Protein AF-A0A2D6N1Z3-F1 (afdb_monomer)

Solvent-accessible surface area (backbone atoms only — not comparable to full-atom values): 8538 Å² total; per-residue (Å²): 137,88,79,82,78,79,78,86,83,55,66,76,60,53,52,51,51,51,52,50,51,51,52,46,49,57,49,46,71,59,45,51,60,36,54,52,51,26,54,53,30,47,55,53,46,54,51,51,56,52,51,28,67,79,39,59,75,47,54,75,34,69,84,39,45,54,60,49,54,50,31,52,47,48,31,39,53,27,26,47,50,51,48,66,57,66,83,71,55,87,88,52,80,67,75,61,58,34,47,54,47,28,54,54,42,54,49,45,55,56,32,48,54,45,29,68,72,71,34,70,71,28,47,58,50,38,53,54,49,50,52,52,52,49,52,52,51,49,52,52,51,56,52,47,53,53,48,57,57,48,63,77,72,109

Nearest PDB structures (foldseek):
  8tn6-assembly1_C  TM=4.910E-01  e=1.379E-01  synthetic construct
  6grj-assembly1_H  TM=3.051E-01  e=4.230E+00  Aeromonas hydrophila
  9brz-assembly1_h  TM=3.007E-01  e=9.321E+00  Mus musculus

Secondary structure (DSSP, 8-state):
---------SHHHHHHHHHHHHHHHHHHHHHHHHHHHHHHHHHHHHHHHHHHHH-GGGGGSHHHHHHHHHHHHHHHHHHHHHHHS-SPPTTSSPTHHHHHHHHHHHHHHHHHHHHHTT-HHHHHHHHHHHHHHHHHHHHHHHHHHHHHHHHTT-

Sequence (154 aa):
MVRHGRASPPVAVLERASVAAAAVKCYLDQAVPLVQAYARAMAWFAAQVRAAASEPAVCHTAAWKGPTSAALRQLRDAANQLHRLQPVPTILPEMGMWEDLAEETAALAGDVARWIDDDWTAYRTVLRRLNCLHELQRTATSAWARVLAAEQRA

Foldseek 3Di:
DDDDDDDDDDDVVVVVVVVLLVVQVVLCVQLVVLLVQLVVLLVVLVVLLVVCVVPVVVLLDPVSVVSNVVSLVSNLVSLVSNLVSDDDRPLAPDSVLSVVSNVLSVVLVVLSVVVSVVPVVSSVVNVVSSVVNVVSSVVRVVRVVVVVVVSVVD

Radius of gyration: 21.97 Å; Cα contacts (8 Å, |Δi|>4): 95; chains: 1; bounding box: 62×24×75 Å

Mean predicted aligned error: 8.26 Å

Structure (mmCIF, N/CA/C/O ba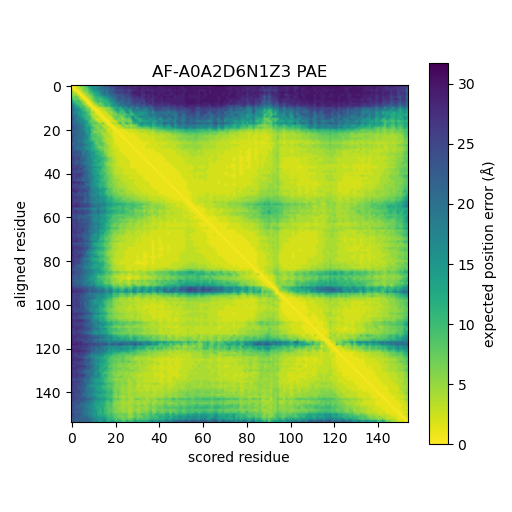ckbone):
data_AF-A0A2D6N1Z3-F1
#
_entry.id   AF-A0A2D6N1Z3-F1
#
loop_
_atom_site.group_PDB
_atom_site.id
_atom_site.type_symbol
_atom_site.label_atom_id
_atom_site.label_alt_id
_atom_site.label_comp_id
_atom_site.label_asym_id
_atom_site.label_entity_id
_atom_site.label_seq_id
_atom_site.pdbx_PDB_ins_code
_atom_site.Cartn_x
_atom_site.Cartn_y
_atom_site.Cartn_z
_atom_site.occupancy
_atom_site.B_iso_or_equiv
_atom_site.auth_seq_id
_atom_site.auth_comp_id
_atom_site.auth_asym_id
_atom_site.auth_atom_id
_atom_site.pdbx_PDB_model_num
ATOM 1 N N . MET A 1 1 ? -42.926 10.451 51.734 1.00 46.84 1 MET A N 1
ATOM 2 C CA . MET A 1 1 ? -41.610 9.996 52.233 1.00 46.84 1 MET A CA 1
ATOM 3 C C . MET A 1 1 ? -40.899 9.306 51.074 1.00 46.84 1 MET A C 1
ATOM 5 O O . MET A 1 1 ? -41.282 8.208 50.696 1.00 46.84 1 MET A O 1
ATOM 9 N N . VAL A 1 2 ? -39.988 10.015 50.407 1.00 43.81 2 VAL A N 1
ATOM 10 C CA . VAL A 1 2 ? -39.358 9.589 49.146 1.00 43.81 2 VAL A CA 1
ATOM 11 C C . VAL A 1 2 ? -38.115 8.764 49.476 1.00 43.81 2 VAL A C 1
ATOM 13 O O . VAL A 1 2 ? -37.187 9.280 50.091 1.00 43.81 2 VAL A O 1
ATOM 16 N N . ARG A 1 3 ? -38.083 7.483 49.093 1.00 50.09 3 ARG A N 1
ATOM 17 C CA . ARG A 1 3 ? -36.842 6.697 49.062 1.00 50.09 3 ARG A CA 1
ATOM 18 C C . ARG A 1 3 ? -36.322 6.697 47.630 1.00 50.09 3 ARG A C 1
ATOM 20 O O . ARG A 1 3 ? -36.810 5.952 46.788 1.00 50.09 3 ARG A O 1
ATOM 27 N N . HIS A 1 4 ? -35.344 7.557 47.364 1.00 47.34 4 HIS A N 1
ATOM 28 C CA . HIS A 1 4 ? -34.543 7.503 46.148 1.00 47.34 4 HIS A CA 1
ATOM 29 C C . HIS A 1 4 ? -33.727 6.205 46.153 1.00 47.34 4 HIS A C 1
ATOM 31 O O . HIS A 1 4 ? -32.803 6.047 46.951 1.00 47.34 4 HIS A O 1
ATOM 37 N N . GLY A 1 5 ? -34.076 5.266 45.272 1.00 45.69 5 GLY A N 1
ATOM 38 C CA . GLY A 1 5 ? -33.195 4.156 44.930 1.00 45.69 5 GLY A CA 1
ATOM 39 C C . GLY A 1 5 ? -31.948 4.717 44.254 1.00 45.69 5 GLY A C 1
ATOM 40 O O . GLY A 1 5 ? -32.031 5.257 43.153 1.00 45.69 5 GLY A O 1
ATOM 41 N N . ARG A 1 6 ? -30.795 4.632 44.924 1.00 50.50 6 ARG A N 1
ATOM 42 C CA . ARG A 1 6 ? -29.492 4.872 44.296 1.00 50.50 6 ARG A CA 1
ATOM 43 C C . ARG A 1 6 ? -29.309 3.813 43.214 1.00 50.50 6 ARG A C 1
ATOM 45 O O . ARG A 1 6 ? -29.066 2.651 43.522 1.00 50.50 6 ARG A O 1
ATOM 52 N N . ALA A 1 7 ? -29.437 4.215 41.956 1.00 53.25 7 ALA A N 1
ATOM 53 C CA . ALA A 1 7 ? -28.874 3.452 40.861 1.00 53.25 7 ALA A CA 1
ATOM 54 C C . ALA A 1 7 ? -27.360 3.365 41.102 1.00 53.25 7 ALA A C 1
ATOM 56 O O . ALA A 1 7 ? -26.695 4.394 41.211 1.00 53.25 7 ALA A O 1
ATOM 57 N N . SER A 1 8 ? -26.817 2.156 41.196 1.00 48.12 8 SER A N 1
ATOM 58 C CA . SER A 1 8 ? -25.394 1.929 40.966 1.00 48.12 8 SER A CA 1
ATOM 59 C C . SER A 1 8 ? -25.186 1.767 39.463 1.00 48.12 8 SER A C 1
ATOM 61 O O . SER A 1 8 ? -25.496 0.702 38.933 1.00 48.12 8 SER A O 1
ATOM 63 N N . PRO A 1 9 ? -24.644 2.773 38.763 1.00 58.06 9 PRO A N 1
ATOM 64 C CA . PRO A 1 9 ? -23.859 2.467 37.580 1.00 58.06 9 PRO A CA 1
ATOM 65 C C . PRO A 1 9 ? -22.485 3.118 37.718 1.00 58.06 9 PRO A C 1
ATOM 67 O O . PRO A 1 9 ? -22.360 4.336 37.616 1.00 58.06 9 PRO A O 1
ATOM 70 N N . PRO A 1 10 ? -21.444 2.334 38.040 1.00 52.28 10 PRO A N 1
ATOM 71 C CA . PRO A 1 10 ? -20.161 2.696 37.431 1.00 52.28 10 PRO A CA 1
ATOM 72 C C . PRO A 1 10 ? -19.259 1.526 37.021 1.00 52.28 10 PRO A C 1
ATOM 74 O O . PRO A 1 10 ? -18.598 1.626 35.997 1.00 52.28 10 PRO A O 1
ATOM 77 N N . VAL A 1 11 ? -19.216 0.411 37.757 1.00 54.97 11 VAL A N 1
ATOM 78 C CA . VAL A 1 11 ? -18.116 -0.565 37.607 1.00 54.97 1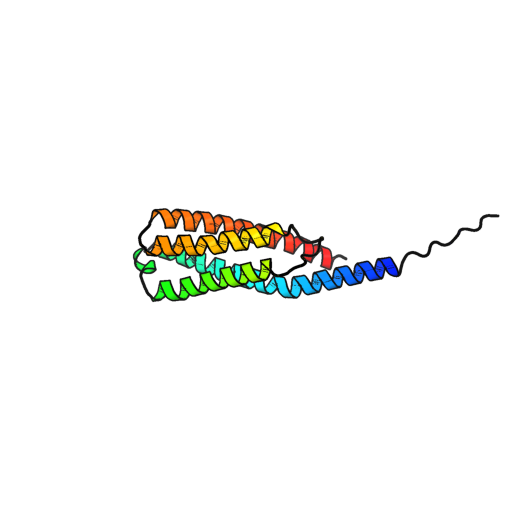1 VAL A CA 1
ATOM 79 C C . VAL A 1 11 ? -18.152 -1.275 36.252 1.00 54.97 11 VAL A C 1
ATOM 81 O O . VAL A 1 11 ? -17.194 -1.187 35.498 1.00 54.97 11 VAL A O 1
ATOM 84 N N . ALA A 1 12 ? -19.289 -1.859 35.868 1.00 56.97 12 ALA A N 1
ATOM 85 C CA . ALA A 1 12 ? -19.403 -2.576 34.594 1.00 56.97 12 ALA A CA 1
ATOM 86 C C . ALA A 1 12 ? -19.272 -1.666 33.354 1.00 56.97 12 ALA A C 1
ATOM 88 O O . ALA A 1 12 ? -18.931 -2.138 32.273 1.00 56.97 12 ALA A O 1
ATOM 89 N N . VAL A 1 13 ? -19.560 -0.366 33.482 1.00 60.38 13 VAL A N 1
ATOM 90 C CA . VAL A 1 13 ? -19.398 0.608 32.387 1.00 60.38 13 VAL A CA 1
ATOM 91 C C . VAL A 1 13 ? -17.930 1.016 32.259 1.00 60.38 13 VAL A C 1
ATOM 93 O O . VAL A 1 13 ? -17.405 1.051 31.149 1.00 60.38 13 VAL A O 1
ATOM 96 N N . LEU A 1 14 ? -17.256 1.251 33.386 1.00 58.09 14 LEU A N 1
ATOM 97 C CA . LEU A 1 14 ? -15.831 1.577 33.431 1.00 58.09 14 LEU A CA 1
ATOM 98 C C . LEU A 1 14 ? -14.954 0.389 33.008 1.00 58.09 14 LEU A C 1
ATOM 100 O O . LEU A 1 14 ? -13.996 0.580 32.269 1.00 58.09 14 LEU A O 1
ATOM 104 N N . GLU A 1 15 ? -15.308 -0.838 33.398 1.00 57.19 15 GLU A N 1
ATOM 105 C CA . GLU A 1 15 ? -14.622 -2.063 32.963 1.00 57.19 15 GLU A CA 1
ATOM 106 C C . GLU A 1 15 ? -14.770 -2.307 31.456 1.00 57.19 15 GLU A C 1
ATOM 108 O O . GLU A 1 15 ? -13.818 -2.695 30.788 1.00 57.19 15 GLU A O 1
ATOM 113 N N . ARG A 1 16 ? -15.944 -2.035 30.872 1.00 59.25 16 ARG A N 1
ATOM 114 C CA . ARG A 1 16 ? -16.126 -2.130 29.412 1.00 59.25 16 ARG A CA 1
ATOM 115 C C . ARG A 1 16 ? -15.326 -1.064 28.669 1.00 59.25 16 ARG A C 1
ATOM 117 O O . ARG A 1 16 ? -14.749 -1.367 27.628 1.00 59.25 16 ARG A O 1
ATOM 124 N N . ALA A 1 17 ? -15.272 0.155 29.204 1.00 59.78 17 ALA A N 1
ATOM 125 C CA . ALA A 1 17 ? -14.468 1.233 28.637 1.00 59.78 17 ALA A CA 1
ATOM 126 C C . ALA A 1 17 ? -12.962 0.919 28.703 1.00 59.78 17 ALA A C 1
ATOM 128 O O . ALA A 1 17 ? -12.255 1.129 27.721 1.00 59.78 17 ALA A O 1
ATOM 129 N N . SER A 1 18 ? -12.476 0.347 29.810 1.00 62.75 18 SER A N 1
ATOM 130 C CA . SER A 1 18 ? -11.063 -0.022 29.955 1.00 62.75 18 SER A CA 1
ATOM 131 C C . SER A 1 18 ? -10.661 -1.197 29.058 1.00 62.75 18 SER A C 1
ATOM 133 O O . SER A 1 18 ? -9.593 -1.162 28.449 1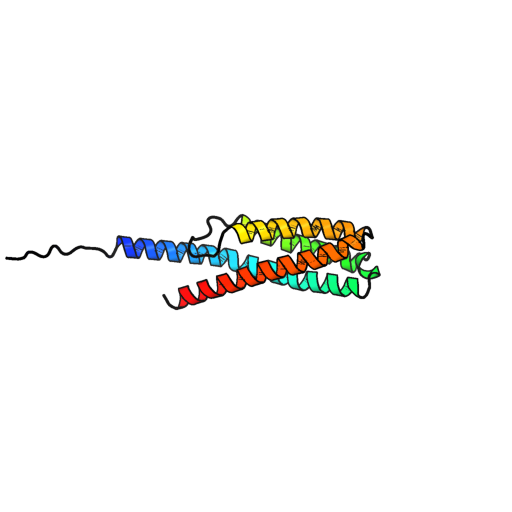.00 62.75 18 SER A O 1
ATOM 135 N N . VAL A 1 19 ? -11.529 -2.203 28.901 1.00 65.88 19 VAL A N 1
ATOM 136 C CA . VAL A 1 19 ? -11.314 -3.321 27.966 1.00 65.88 19 VAL A CA 1
ATOM 137 C C . VAL A 1 19 ? -11.307 -2.831 26.515 1.00 65.88 19 VAL A C 1
ATOM 139 O O . VAL A 1 19 ? -10.458 -3.259 25.732 1.00 65.88 19 VAL A O 1
ATOM 142 N N . ALA A 1 20 ? -12.194 -1.897 26.157 1.00 73.69 20 ALA A N 1
ATOM 143 C CA . ALA A 1 20 ? -12.205 -1.286 24.831 1.00 73.69 20 ALA A CA 1
ATOM 144 C C . ALA A 1 20 ? -10.916 -0.491 24.555 1.00 73.69 20 ALA A C 1
ATOM 146 O O . ALA A 1 20 ? -10.301 -0.686 23.508 1.00 73.69 20 ALA A O 1
ATOM 147 N N . ALA A 1 21 ? -10.452 0.324 25.508 1.00 76.06 21 ALA A N 1
ATOM 148 C CA . ALA A 1 21 ? -9.200 1.074 25.384 1.00 76.06 21 ALA A CA 1
ATOM 149 C C . ALA A 1 21 ? -7.974 0.148 25.255 1.00 76.06 21 ALA A C 1
ATOM 151 O O . ALA A 1 21 ? -7.098 0.367 24.417 1.00 76.06 21 ALA A O 1
ATOM 152 N N . ALA A 1 22 ? -7.927 -0.944 26.027 1.00 81.75 22 ALA A N 1
ATOM 153 C CA . ALA A 1 22 ? -6.856 -1.935 25.933 1.00 81.75 22 ALA A CA 1
ATOM 154 C C . ALA A 1 22 ? -6.836 -2.650 24.568 1.00 81.75 22 ALA A C 1
ATOM 156 O O . ALA A 1 22 ? -5.762 -2.851 23.995 1.00 81.75 22 ALA A O 1
ATOM 157 N N . ALA A 1 23 ? -8.008 -2.992 24.021 1.00 83.75 23 ALA A N 1
ATOM 158 C CA . ALA A 1 23 ? -8.129 -3.589 22.692 1.00 83.75 23 ALA A CA 1
ATOM 159 C C . ALA A 1 23 ? -7.686 -2.618 21.583 1.00 83.75 23 ALA A C 1
ATOM 161 O O . ALA A 1 23 ? -6.940 -3.014 20.687 1.00 83.75 23 ALA A O 1
ATOM 162 N N . VAL A 1 24 ? -8.077 -1.341 21.676 1.00 82.88 24 VAL A N 1
ATOM 163 C CA . VAL A 1 24 ? -7.641 -0.281 20.751 1.00 82.88 24 VAL A CA 1
ATOM 164 C C . VAL A 1 24 ? -6.126 -0.116 20.793 1.00 82.88 24 VAL A C 1
ATOM 166 O O . VAL A 1 24 ? -5.479 -0.145 19.747 1.00 82.88 24 VAL A O 1
ATOM 169 N N . 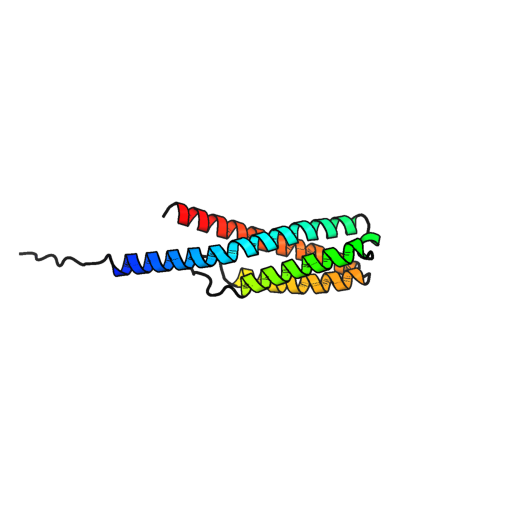LYS A 1 25 ? -5.535 -0.023 21.988 1.00 84.38 25 LYS A N 1
ATOM 170 C CA . LYS A 1 25 ? -4.082 0.085 22.139 1.00 84.38 25 LYS A CA 1
ATOM 171 C C . LYS A 1 25 ? -3.353 -1.124 21.545 1.00 84.38 25 LYS A C 1
ATOM 173 O O . LYS A 1 25 ? -2.418 -0.945 20.774 1.00 84.38 25 LYS A O 1
ATOM 178 N N . CYS A 1 26 ? -3.785 -2.343 21.872 1.00 88.19 26 CYS A N 1
ATOM 179 C CA . CYS A 1 26 ? -3.168 -3.574 21.368 1.00 88.19 26 CYS A CA 1
ATOM 180 C C . CYS A 1 26 ? -3.247 -3.680 19.838 1.00 88.19 26 CYS A C 1
ATOM 182 O O . CYS A 1 26 ? -2.288 -4.111 19.193 1.00 88.19 26 CYS A O 1
ATOM 184 N N . TYR A 1 27 ? -4.371 -3.260 19.254 1.00 88.25 27 TYR A N 1
ATOM 185 C CA . TYR A 1 27 ? -4.513 -3.161 17.808 1.00 88.25 27 TYR A CA 1
ATOM 186 C C . TYR A 1 27 ? -3.510 -2.155 17.233 1.00 88.25 27 TYR A C 1
ATOM 188 O O . TYR A 1 27 ? -2.752 -2.489 16.325 1.00 88.25 27 TYR A O 1
ATOM 196 N N . LEU A 1 28 ? -3.455 -0.936 17.778 1.00 85.50 28 LEU A N 1
ATOM 197 C CA . LEU A 1 28 ? -2.573 0.124 17.284 1.00 85.50 28 LEU A CA 1
ATOM 198 C C . LEU A 1 28 ? -1.089 -0.241 17.406 1.00 85.50 28 LEU A C 1
ATOM 200 O O . LEU A 1 28 ? -0.336 0.010 16.467 1.00 85.50 28 LEU A O 1
ATOM 204 N N . ASP A 1 29 ? -0.676 -0.889 18.497 1.00 89.50 29 ASP A N 1
ATOM 205 C CA . ASP A 1 29 ? 0.703 -1.357 18.695 1.00 89.50 29 ASP A CA 1
ATOM 206 C C . ASP A 1 29 ? 1.156 -2.312 17.570 1.00 89.50 29 ASP A C 1
ATOM 208 O O . ASP A 1 29 ? 2.328 -2.320 17.193 1.00 89.50 29 ASP A O 1
ATOM 212 N N . GLN A 1 30 ? 0.230 -3.086 16.994 1.00 91.69 30 GLN A N 1
ATOM 213 C CA . GLN A 1 30 ? 0.494 -3.975 15.857 1.00 91.69 30 GLN A CA 1
ATOM 214 C C . GLN A 1 30 ? 0.347 -3.264 14.508 1.00 91.69 30 GLN A C 1
ATOM 216 O O . GLN A 1 30 ? 1.126 -3.493 13.586 1.00 91.69 30 GLN A O 1
ATOM 221 N N . ALA A 1 31 ? -0.645 -2.387 14.380 1.00 88.44 31 ALA A N 1
ATOM 222 C CA . ALA A 1 31 ? -1.020 -1.780 13.112 1.00 88.44 31 ALA A CA 1
ATOM 223 C C . ALA A 1 31 ? -0.071 -0.629 12.704 1.00 88.44 31 ALA A C 1
ATOM 225 O O . ALA A 1 31 ? 0.292 -0.500 11.533 1.00 88.44 31 ALA A O 1
ATOM 226 N N . VAL A 1 32 ? 0.384 0.189 13.664 1.00 86.75 32 VAL A N 1
ATOM 227 C CA . VAL A 1 32 ? 1.310 1.320 13.448 1.00 86.75 32 VAL A CA 1
ATOM 228 C C . VAL A 1 32 ? 2.606 0.925 12.734 1.00 86.75 32 VAL A C 1
ATOM 230 O O . VAL A 1 32 ? 2.908 1.548 11.709 1.00 86.75 32 VAL A O 1
ATOM 233 N N . PRO A 1 33 ? 3.377 -0.081 13.189 1.00 90.31 33 PRO A N 1
ATOM 234 C CA . PRO A 1 33 ? 4.610 -0.456 12.501 1.00 90.31 33 PRO A CA 1
ATOM 235 C C . PRO A 1 33 ? 4.356 -0.954 11.071 1.00 90.31 33 PRO A C 1
ATOM 237 O O . PRO A 1 33 ? 5.158 -0.671 10.181 1.00 90.31 33 PRO A O 1
ATOM 240 N N . LEU A 1 34 ? 3.228 -1.627 10.816 1.00 91.69 34 LEU A N 1
ATOM 241 C CA . LEU A 1 34 ? 2.863 -2.099 9.478 1.00 91.69 34 LEU A CA 1
ATOM 242 C C . LEU A 1 34 ? 2.538 -0.939 8.531 1.00 91.69 34 LEU A C 1
ATOM 244 O O . LEU A 1 34 ? 3.043 -0.907 7.410 1.00 91.69 34 LEU A O 1
ATOM 248 N N . VAL A 1 35 ? 1.769 0.055 8.990 1.00 87.69 35 VAL A N 1
ATOM 249 C CA . VAL A 1 35 ? 1.487 1.270 8.205 1.00 87.69 35 VAL A CA 1
ATOM 250 C C . VAL A 1 35 ? 2.769 2.051 7.917 1.00 87.69 35 VAL A C 1
ATOM 252 O O . VAL A 1 35 ? 2.968 2.518 6.796 1.00 87.69 35 VAL A O 1
ATOM 255 N N . GLN A 1 36 ? 3.676 2.165 8.890 1.00 88.38 36 GLN A N 1
ATOM 256 C CA . GLN A 1 36 ? 4.969 2.826 8.691 1.00 88.38 36 GLN A CA 1
ATOM 257 C C . GLN A 1 36 ? 5.856 2.079 7.685 1.00 88.38 36 GLN A C 1
ATOM 259 O O . GLN A 1 36 ? 6.483 2.709 6.828 1.00 88.38 36 GLN A O 1
ATOM 264 N N . ALA A 1 37 ? 5.900 0.746 7.764 1.00 90.62 37 ALA A N 1
ATOM 265 C CA . ALA A 1 37 ? 6.633 -0.089 6.817 1.00 90.62 37 ALA A CA 1
ATOM 266 C C . ALA A 1 37 ? 6.069 0.056 5.397 1.00 90.62 37 ALA A C 1
ATOM 268 O O . ALA A 1 37 ? 6.830 0.293 4.455 1.00 90.62 37 ALA A O 1
ATOM 269 N N . TYR A 1 38 ? 4.741 0.008 5.262 1.00 90.44 38 TYR A N 1
ATOM 270 C CA . TYR A 1 38 ? 4.042 0.230 4.002 1.00 90.44 38 TYR A CA 1
ATOM 271 C C . TYR A 1 38 ? 4.371 1.610 3.413 1.00 90.44 38 TYR A C 1
ATOM 273 O O . TYR A 1 38 ? 4.817 1.712 2.273 1.00 90.44 38 TYR A O 1
ATOM 281 N N . ALA A 1 39 ? 4.254 2.674 4.215 1.00 88.69 39 ALA A N 1
ATOM 282 C CA . ALA A 1 39 ? 4.552 4.045 3.803 1.00 88.69 39 ALA A CA 1
ATOM 283 C C . ALA A 1 39 ? 5.993 4.216 3.296 1.00 88.69 39 ALA A C 1
ATOM 285 O O . ALA A 1 39 ? 6.231 4.875 2.281 1.00 88.69 39 ALA A O 1
ATOM 286 N N . ARG A 1 40 ? 6.965 3.610 3.989 1.00 91.31 40 ARG A N 1
ATOM 287 C CA . ARG A 1 40 ? 8.380 3.659 3.600 1.00 91.31 40 ARG A CA 1
ATOM 288 C C . ARG A 1 40 ? 8.622 2.937 2.277 1.00 91.31 40 ARG A C 1
ATOM 290 O O . ARG A 1 40 ? 9.281 3.497 1.400 1.00 91.31 40 ARG A O 1
ATOM 297 N N . ALA A 1 41 ? 8.091 1.724 2.130 1.00 92.50 41 ALA A N 1
ATOM 298 C CA . ALA A 1 41 ? 8.220 0.955 0.896 1.00 92.50 41 ALA A CA 1
ATOM 299 C C . ALA A 1 41 ? 7.538 1.674 -0.282 1.00 92.50 41 ALA A C 1
ATOM 301 O O . ALA A 1 41 ? 8.107 1.734 -1.371 1.00 92.50 41 ALA A O 1
ATOM 302 N N . MET A 1 42 ? 6.389 2.315 -0.041 1.00 92.44 42 MET A N 1
ATOM 303 C CA . MET A 1 42 ? 5.654 3.097 -1.040 1.00 92.44 42 MET A CA 1
ATOM 304 C C . MET A 1 42 ? 6.462 4.303 -1.518 1.00 92.44 42 MET A C 1
ATOM 306 O O . MET A 1 42 ? 6.622 4.510 -2.720 1.00 92.44 42 MET A O 1
ATOM 310 N N . ALA A 1 43 ? 7.010 5.089 -0.587 1.00 90.62 43 ALA A N 1
ATOM 311 C CA . ALA A 1 43 ? 7.807 6.268 -0.913 1.00 90.62 43 ALA A CA 1
ATOM 312 C C . ALA A 1 43 ? 9.053 5.907 -1.734 1.00 90.62 43 ALA A C 1
ATOM 314 O O . ALA A 1 43 ? 9.359 6.571 -2.729 1.00 90.62 43 ALA A O 1
ATOM 315 N N . TRP A 1 44 ? 9.744 4.834 -1.341 1.00 93.25 44 TRP A N 1
ATOM 316 C CA . TRP A 1 44 ? 10.908 4.336 -2.065 1.00 93.25 44 TRP A CA 1
ATOM 317 C C . TRP A 1 44 ? 10.526 3.828 -3.463 1.00 93.25 44 TRP A C 1
ATOM 319 O O . TRP A 1 44 ? 11.142 4.228 -4.450 1.00 93.25 44 TRP A O 1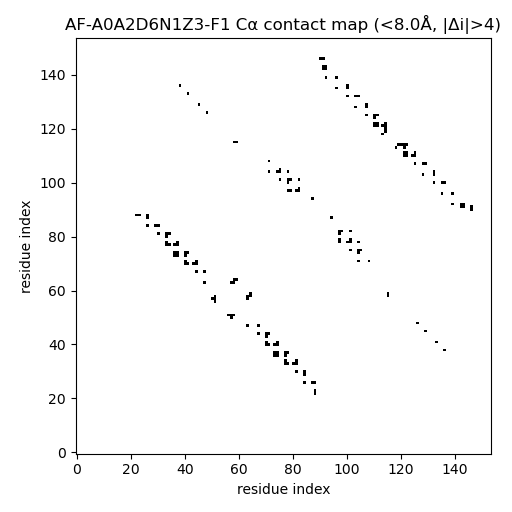
ATOM 329 N N . PHE A 1 45 ? 9.471 3.017 -3.577 1.00 92.88 45 PHE A N 1
ATOM 330 C CA . PHE A 1 45 ? 9.028 2.467 -4.859 1.00 92.88 45 PHE A CA 1
ATOM 331 C C . PHE A 1 45 ? 8.577 3.573 -5.823 1.00 92.88 45 PHE A C 1
ATOM 333 O O . PHE A 1 45 ? 8.989 3.597 -6.981 1.00 92.88 45 PHE A O 1
ATOM 340 N N . ALA A 1 46 ? 7.821 4.562 -5.339 1.00 91.31 46 ALA A N 1
ATOM 341 C CA . ALA A 1 46 ? 7.419 5.719 -6.135 1.00 91.31 46 ALA A CA 1
ATOM 342 C C . ALA A 1 46 ? 8.623 6.537 -6.639 1.00 91.31 46 ALA A C 1
ATOM 344 O O . ALA A 1 46 ? 8.592 7.066 -7.752 1.00 91.31 46 ALA A O 1
ATOM 345 N N . ALA A 1 47 ? 9.701 6.6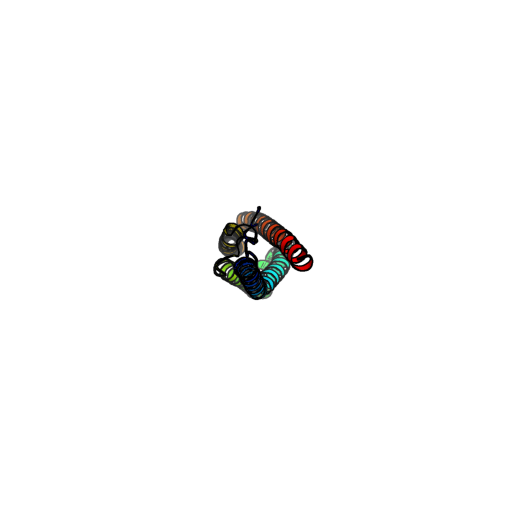45 -5.853 1.00 91.44 47 ALA A N 1
ATOM 346 C CA . ALA A 1 47 ? 10.941 7.265 -6.316 1.00 91.44 47 ALA A CA 1
ATOM 347 C C . ALA A 1 47 ? 11.579 6.470 -7.468 1.00 91.44 47 ALA A C 1
ATOM 349 O O . ALA A 1 47 ? 11.975 7.072 -8.464 1.00 91.44 47 ALA A O 1
ATOM 350 N N . GLN A 1 48 ? 11.593 5.136 -7.384 1.00 91.50 48 GLN A N 1
ATOM 351 C CA . GLN A 1 48 ? 12.132 4.284 -8.448 1.00 91.50 48 GLN A CA 1
ATOM 352 C C . GLN A 1 48 ? 11.312 4.315 -9.735 1.00 91.50 48 GLN A C 1
ATOM 354 O O . GLN A 1 48 ? 11.887 4.327 -10.821 1.00 91.50 48 GLN A O 1
ATOM 359 N N . VAL A 1 49 ? 9.980 4.362 -9.635 1.00 90.56 49 VAL A N 1
ATOM 360 C CA . VAL A 1 49 ? 9.107 4.506 -10.810 1.00 90.56 49 VAL A CA 1
ATOM 361 C C . VAL A 1 49 ? 9.338 5.851 -11.498 1.00 90.56 49 VAL A C 1
ATOM 363 O O . VAL A 1 49 ? 9.375 5.910 -12.724 1.00 90.56 49 VAL A O 1
ATOM 366 N N . ARG A 1 50 ? 9.551 6.932 -10.735 1.00 88.94 50 ARG A N 1
ATOM 367 C CA . ARG A 1 50 ? 9.912 8.243 -11.300 1.00 88.94 50 ARG A CA 1
ATOM 368 C C . ARG A 1 50 ? 11.286 8.232 -11.969 1.00 88.94 50 ARG A C 1
ATOM 370 O O . ARG A 1 50 ? 11.408 8.764 -13.066 1.00 88.94 50 ARG A O 1
ATOM 377 N N . ALA A 1 51 ? 12.286 7.601 -11.355 1.00 87.50 51 ALA A N 1
ATOM 378 C CA . ALA A 1 51 ? 13.621 7.477 -11.943 1.00 87.50 51 ALA A CA 1
ATOM 379 C C . ALA A 1 51 ? 13.597 6.690 -13.266 1.00 87.50 51 ALA A C 1
ATOM 381 O O . ALA A 1 51 ? 14.166 7.125 -14.265 1.00 87.50 51 ALA A O 1
ATOM 382 N N . ALA A 1 52 ? 12.859 5.580 -13.309 1.00 87.75 52 ALA A N 1
ATOM 383 C CA . ALA A 1 52 ? 12.672 4.799 -14.530 1.00 87.75 52 ALA A CA 1
ATOM 384 C C . ALA A 1 52 ? 11.827 5.530 -15.593 1.00 87.75 52 ALA A C 1
ATOM 386 O O . ALA A 1 52 ? 11.944 5.238 -16.775 1.00 87.75 52 ALA A O 1
ATOM 387 N N . ALA A 1 53 ? 11.008 6.512 -15.216 1.00 83.62 53 ALA A N 1
ATOM 388 C CA . ALA A 1 53 ? 10.323 7.366 -16.185 1.00 83.62 53 ALA A CA 1
ATOM 389 C C . ALA A 1 53 ? 11.282 8.326 -16.901 1.00 83.62 53 ALA A C 1
ATOM 391 O O . ALA A 1 53 ? 11.129 8.570 -18.096 1.00 83.62 53 ALA A O 1
ATOM 392 N N . SER A 1 54 ? 12.254 8.878 -16.166 1.00 87.19 54 SER A N 1
ATOM 393 C CA . SER A 1 54 ? 13.296 9.738 -16.738 1.00 87.19 54 SER A CA 1
ATOM 394 C C . SER A 1 54 ? 14.333 8.955 -17.539 1.00 87.19 54 SER A C 1
ATOM 396 O O . SER A 1 54 ? 14.856 9.476 -18.518 1.00 87.19 54 SER A O 1
ATOM 398 N N . GLU A 1 55 ? 14.610 7.709 -17.149 1.00 89.12 55 GLU A N 1
ATOM 399 C CA . GLU A 1 55 ? 15.560 6.831 -17.830 1.00 89.12 55 GLU A CA 1
ATOM 400 C C . GLU A 1 55 ? 14.972 5.412 -17.969 1.00 89.12 55 GLU A C 1
ATOM 402 O O . GLU A 1 55 ? 15.234 4.542 -17.133 1.00 89.12 55 GLU A O 1
ATOM 407 N N . PRO A 1 56 ? 14.169 5.155 -19.023 1.00 83.56 56 PRO A N 1
ATOM 408 C CA . PRO A 1 56 ? 13.455 3.887 -19.209 1.00 83.56 56 PRO A CA 1
ATOM 409 C C . PRO A 1 56 ? 14.349 2.650 -19.159 1.00 83.56 56 PRO A C 1
ATOM 411 O O . PRO A 1 56 ? 13.980 1.645 -18.563 1.00 83.56 56 PRO A O 1
ATOM 414 N N . ALA A 1 57 ? 15.570 2.744 -19.692 1.00 85.31 57 ALA A N 1
ATOM 415 C CA . ALA A 1 57 ? 16.518 1.633 -19.718 1.00 85.31 57 ALA A CA 1
ATOM 416 C C . ALA A 1 57 ? 16.843 1.069 -18.317 1.00 85.31 57 ALA A C 1
ATOM 418 O O . ALA A 1 57 ? 17.166 -0.115 -18.184 1.00 85.31 57 ALA A O 1
ATOM 419 N N . VAL A 1 58 ? 16.722 1.886 -17.261 1.00 87.00 58 VAL A N 1
ATOM 420 C CA . VAL A 1 58 ? 17.031 1.487 -15.882 1.00 87.00 58 VAL A CA 1
ATOM 421 C C . VAL A 1 58 ? 16.126 0.353 -15.403 1.00 87.00 58 VAL A C 1
ATOM 423 O O . VAL A 1 58 ? 16.613 -0.523 -14.682 1.00 87.00 58 VAL A O 1
ATOM 426 N N . CYS A 1 59 ? 14.855 0.291 -15.827 1.00 84.56 59 CYS A N 1
ATOM 427 C CA . CYS A 1 59 ? 13.928 -0.743 -15.351 1.00 84.56 59 CYS A CA 1
ATOM 428 C C . CYS A 1 59 ? 14.295 -2.162 -15.828 1.00 84.56 59 CYS A C 1
ATOM 430 O O . CYS A 1 59 ? 13.903 -3.153 -15.204 1.00 84.56 59 CYS A O 1
ATOM 432 N N . HIS A 1 60 ? 15.132 -2.285 -16.864 1.00 84.69 60 HIS A N 1
ATOM 433 C CA . HIS A 1 60 ? 15.628 -3.576 -17.344 1.00 84.69 60 HIS A CA 1
ATOM 434 C C . HIS A 1 60 ? 16.849 -4.086 -16.567 1.00 84.69 60 HIS A C 1
ATOM 436 O O . HIS A 1 60 ? 17.178 -5.273 -16.658 1.00 84.69 60 HIS A O 1
ATOM 442 N N . THR A 1 61 ? 17.496 -3.231 -15.771 1.00 89.38 61 THR A N 1
ATOM 443 C CA . THR A 1 61 ? 18.722 -3.570 -15.038 1.00 89.38 61 THR A CA 1
ATOM 444 C C . THR A 1 61 ? 18.440 -4.406 -13.788 1.00 89.38 61 THR A C 1
ATOM 446 O O . THR A 1 61 ? 17.434 -4.227 -13.100 1.00 89.38 61 THR A O 1
ATOM 449 N N . ALA A 1 62 ? 19.369 -5.297 -13.427 1.00 88.75 62 ALA A N 1
ATOM 450 C CA . ALA A 1 62 ? 19.283 -6.058 -12.175 1.00 88.75 62 ALA A CA 1
ATOM 451 C C . ALA A 1 62 ? 19.307 -5.146 -10.931 1.00 88.75 62 ALA A C 1
ATOM 453 O O . ALA A 1 62 ? 18.633 -5.435 -9.940 1.00 88.75 62 ALA A O 1
ATOM 454 N N . ALA A 1 63 ? 20.037 -4.027 -11.019 1.00 89.31 63 ALA A N 1
ATOM 455 C CA . ALA A 1 63 ? 20.131 -3.009 -9.975 1.00 89.31 63 ALA A CA 1
ATOM 456 C C . ALA A 1 63 ? 18.778 -2.355 -9.661 1.00 89.31 63 ALA A C 1
ATOM 458 O O . ALA A 1 63 ? 18.545 -1.961 -8.522 1.00 89.31 63 ALA A O 1
ATOM 459 N N . TRP A 1 64 ? 17.872 -2.289 -10.640 1.00 90.56 64 TRP A N 1
ATOM 460 C CA . TRP A 1 64 ? 16.502 -1.838 -10.428 1.00 90.56 64 TRP A CA 1
ATOM 461 C C . TRP A 1 64 ? 15.570 -3.004 -10.076 1.00 90.56 64 TRP A C 1
ATOM 463 O O . TRP A 1 64 ? 14.894 -2.963 -9.051 1.00 90.56 64 TRP A O 1
ATOM 473 N N . LYS A 1 65 ? 15.571 -4.091 -10.864 1.00 88.69 65 LYS A N 1
ATOM 474 C CA . LYS A 1 65 ? 14.623 -5.215 -10.715 1.00 88.69 65 LYS A CA 1
ATOM 475 C C . LYS A 1 65 ? 14.637 -5.848 -9.324 1.00 88.69 65 LYS A C 1
ATOM 477 O O . LYS A 1 65 ? 13.568 -6.109 -8.771 1.00 88.69 65 LYS A O 1
ATOM 482 N N . GLY A 1 66 ? 15.818 -6.097 -8.754 1.00 89.50 66 GLY A N 1
ATOM 483 C CA . GLY A 1 66 ? 15.954 -6.751 -7.448 1.00 89.50 66 GLY A CA 1
ATOM 484 C C . GLY A 1 66 ? 15.350 -5.917 -6.311 1.00 89.50 66 GLY A C 1
ATOM 485 O O . GLY A 1 66 ? 14.378 -6.356 -5.688 1.00 89.50 66 GLY A O 1
ATOM 486 N N . PRO A 1 67 ? 15.868 -4.701 -6.063 1.00 91.25 67 PRO A N 1
ATOM 487 C CA . PRO A 1 67 ? 15.330 -3.795 -5.052 1.00 91.25 67 PRO A CA 1
ATOM 488 C C . PRO A 1 67 ? 13.849 -3.452 -5.266 1.00 91.25 67 PRO A C 1
ATOM 490 O O . PRO A 1 67 ? 13.076 -3.459 -4.309 1.00 91.25 67 PRO A O 1
ATOM 493 N N . THR A 1 68 ? 13.417 -3.235 -6.512 1.00 90.44 68 THR A N 1
ATOM 494 C CA . THR A 1 68 ? 12.012 -2.949 -6.839 1.00 90.44 68 THR A CA 1
ATOM 495 C C . THR A 1 68 ? 11.088 -4.115 -6.499 1.00 90.44 68 THR A C 1
ATOM 497 O O . THR A 1 68 ? 10.048 -3.918 -5.868 1.00 90.44 68 THR A O 1
ATOM 500 N N . SER A 1 69 ? 11.492 -5.345 -6.822 1.00 90.62 69 SER A N 1
ATOM 501 C CA . SER A 1 69 ? 10.743 -6.548 -6.440 1.00 90.62 69 SER A CA 1
ATOM 502 C C . SER A 1 69 ? 10.686 -6.733 -4.921 1.00 90.62 69 SER A C 1
ATOM 504 O O . SER A 1 69 ? 9.667 -7.174 -4.387 1.00 90.62 69 SER A O 1
ATOM 506 N N . ALA A 1 70 ? 11.763 -6.387 -4.207 1.00 91.00 70 ALA A N 1
ATOM 507 C CA . ALA A 1 70 ? 11.793 -6.428 -2.748 1.00 91.00 70 ALA A CA 1
ATOM 508 C C . ALA A 1 70 ? 10.834 -5.398 -2.128 1.00 91.00 70 ALA A C 1
ATOM 510 O O . ALA A 1 70 ? 10.085 -5.746 -1.216 1.00 91.00 70 ALA A O 1
ATOM 511 N N . ALA A 1 71 ? 10.792 -4.170 -2.651 1.00 92.12 71 ALA A N 1
ATOM 512 C CA . ALA A 1 71 ? 9.865 -3.138 -2.191 1.00 92.12 71 ALA A CA 1
ATOM 513 C C . ALA A 1 71 ? 8.397 -3.506 -2.459 1.00 92.12 71 ALA A C 1
ATOM 515 O O . ALA A 1 71 ? 7.566 -3.378 -1.563 1.00 92.12 71 ALA A O 1
ATOM 516 N N . LEU A 1 72 ? 8.077 -4.041 -3.644 1.00 91.94 72 LEU A N 1
ATOM 517 C CA . LEU A 1 72 ? 6.731 -4.548 -3.949 1.00 91.94 72 LEU A CA 1
ATOM 518 C C . LEU A 1 72 ? 6.314 -5.681 -3.007 1.00 91.94 72 LEU A C 1
ATOM 520 O O . LEU A 1 72 ? 5.172 -5.728 -2.552 1.00 91.94 72 LEU A O 1
ATOM 524 N N . ARG A 1 73 ? 7.246 -6.579 -2.671 1.00 92.56 73 ARG A N 1
ATOM 525 C CA . ARG A 1 73 ? 6.999 -7.637 -1.688 1.00 92.56 73 ARG A CA 1
ATOM 526 C C . ARG A 1 73 ? 6.708 -7.057 -0.307 1.00 92.56 73 ARG A C 1
ATOM 528 O O . ARG A 1 73 ? 5.729 -7.460 0.304 1.00 92.56 73 ARG A O 1
ATOM 535 N N . GLN A 1 74 ? 7.499 -6.086 0.150 1.00 93.69 74 GLN A N 1
ATOM 536 C CA . GLN A 1 74 ? 7.274 -5.411 1.433 1.00 93.69 74 GLN A CA 1
ATOM 537 C C . GLN A 1 74 ? 5.916 -4.703 1.489 1.00 93.69 74 GLN A C 1
ATOM 539 O O . GLN A 1 74 ? 5.219 -4.824 2.492 1.00 93.69 74 GLN A O 1
ATOM 544 N N . LEU A 1 75 ? 5.519 -4.017 0.411 1.00 93.06 75 LEU A N 1
ATOM 545 C CA . LEU A 1 75 ? 4.195 -3.400 0.295 1.00 93.06 75 LEU A CA 1
ATOM 546 C C . LEU A 1 75 ? 3.086 -4.436 0.462 1.00 93.06 75 LEU A C 1
ATOM 548 O O . LEU A 1 75 ? 2.215 -4.286 1.317 1.00 93.06 75 LEU A O 1
ATOM 552 N N . ARG A 1 76 ? 3.149 -5.514 -0.325 1.00 93.44 76 ARG A N 1
ATOM 553 C CA . ARG A 1 76 ? 2.151 -6.584 -0.300 1.00 93.44 76 ARG A CA 1
ATOM 554 C C . ARG A 1 76 ? 2.082 -7.260 1.065 1.00 93.44 76 ARG A C 1
ATOM 556 O O . ARG A 1 76 ? 0.995 -7.509 1.575 1.00 93.44 76 ARG A O 1
ATOM 563 N N . ASP A 1 77 ? 3.230 -7.561 1.659 1.00 94.00 77 ASP A N 1
ATOM 564 C CA . ASP A 1 77 ? 3.294 -8.254 2.940 1.00 94.00 77 ASP A CA 1
ATOM 565 C C . ASP A 1 77 ? 2.750 -7.368 4.072 1.00 94.00 77 ASP A C 1
ATOM 567 O O . ASP A 1 77 ? 2.028 -7.873 4.930 1.00 94.00 77 ASP A O 1
ATOM 571 N N . ALA A 1 78 ? 3.025 -6.059 4.054 1.00 92.88 78 ALA A N 1
ATOM 572 C CA . ALA A 1 78 ? 2.465 -5.114 5.020 1.00 92.88 78 ALA A CA 1
ATOM 573 C C . ALA A 1 78 ? 0.947 -4.926 4.839 1.00 92.88 78 ALA A C 1
ATOM 575 O O . ALA A 1 78 ? 0.214 -4.978 5.825 1.00 92.88 78 ALA A O 1
ATOM 576 N N . ALA A 1 79 ? 0.460 -4.781 3.601 1.00 91.06 79 ALA A N 1
ATOM 577 C CA . ALA A 1 79 ? -0.973 -4.651 3.321 1.00 91.06 79 ALA A CA 1
ATOM 578 C C . ALA A 1 79 ? -1.753 -5.914 3.724 1.00 91.06 79 ALA A C 1
ATOM 580 O O . ALA A 1 79 ? -2.772 -5.827 4.403 1.00 91.06 79 ALA A O 1
ATOM 581 N N . ASN A 1 80 ? -1.223 -7.101 3.409 1.00 92.25 80 ASN A N 1
ATOM 582 C CA . ASN A 1 80 ? -1.822 -8.370 3.822 1.00 92.25 80 ASN A CA 1
ATOM 583 C C . ASN A 1 80 ? -1.841 -8.543 5.344 1.00 92.25 80 ASN A C 1
ATOM 585 O O . ASN A 1 80 ? -2.799 -9.090 5.887 1.00 92.25 80 ASN A O 1
ATOM 589 N N . GLN A 1 81 ? -0.788 -8.114 6.043 1.00 93.62 81 GLN A N 1
ATOM 590 C CA . GLN A 1 81 ? -0.754 -8.163 7.505 1.00 93.62 81 GLN A CA 1
ATOM 591 C C . GLN A 1 81 ? -1.770 -7.202 8.125 1.00 93.62 81 GLN A C 1
ATOM 593 O O . GLN A 1 81 ? -2.459 -7.597 9.059 1.00 93.62 81 GLN A O 1
ATOM 598 N N . LEU A 1 82 ? -1.921 -5.993 7.573 1.00 89.62 82 LEU A N 1
ATOM 599 C CA . LEU A 1 82 ? -2.956 -5.044 7.993 1.00 89.62 82 LEU A CA 1
ATOM 600 C C . LEU A 1 82 ? -4.363 -5.600 7.768 1.00 89.62 82 LEU A C 1
ATOM 602 O O . LEU A 1 82 ? -5.185 -5.548 8.673 1.00 89.62 82 LEU A O 1
ATOM 606 N N . HIS A 1 83 ? -4.623 -6.195 6.603 1.00 89.38 83 HIS A N 1
ATOM 607 C CA . HIS A 1 83 ? -5.916 -6.807 6.298 1.00 89.38 83 HIS A CA 1
ATOM 608 C C . HIS A 1 83 ? -6.260 -7.962 7.258 1.00 89.38 83 HIS A C 1
ATOM 610 O O . HIS A 1 83 ? -7.394 -8.077 7.724 1.00 89.38 83 HIS A O 1
ATOM 616 N N . ARG A 1 84 ? -5.266 -8.792 7.607 1.00 91.12 84 ARG A N 1
ATOM 617 C CA . ARG A 1 84 ? -5.413 -9.904 8.565 1.00 91.12 84 ARG A CA 1
ATOM 618 C C . ARG A 1 84 ? -5.510 -9.458 10.021 1.00 91.12 84 ARG A C 1
ATOM 620 O O . ARG A 1 84 ? -5.881 -10.278 10.860 1.00 91.12 84 ARG A O 1
ATOM 627 N N . LEU A 1 85 ? -5.153 -8.214 10.334 1.00 87.94 85 LEU A N 1
ATOM 628 C CA . LEU A 1 85 ? -5.229 -7.680 11.685 1.00 87.94 85 LEU A CA 1
ATOM 629 C C . LEU A 1 85 ? -6.700 -7.415 12.027 1.00 87.94 85 LEU A C 1
ATOM 631 O O . LEU A 1 85 ? -7.227 -6.325 11.840 1.00 87.94 85 LEU A O 1
ATOM 635 N N . GLN A 1 86 ? -7.370 -8.466 12.488 1.00 81.56 86 GLN A N 1
ATOM 636 C CA . GLN A 1 86 ? -8.780 -8.479 12.850 1.00 81.56 86 GLN A CA 1
ATOM 637 C C . GLN A 1 86 ? -8.937 -8.978 14.296 1.00 81.56 86 GLN A C 1
ATOM 639 O O . GLN A 1 86 ? -8.156 -9.826 14.735 1.00 81.56 86 GLN A O 1
ATOM 644 N N . PRO A 1 87 ? -9.953 -8.507 15.039 1.00 81.50 87 PRO A N 1
ATOM 645 C CA . PRO A 1 87 ? -10.960 -7.531 14.621 1.00 81.50 87 PRO A CA 1
ATOM 646 C C . PRO A 1 87 ? -10.435 -6.088 14.654 1.00 81.50 87 PRO A C 1
ATOM 648 O O . PRO A 1 87 ? -9.692 -5.714 15.563 1.00 81.50 87 PRO A O 1
ATOM 651 N N . VAL A 1 88 ? -10.868 -5.258 13.700 1.00 82.12 88 VAL A N 1
ATOM 652 C CA . VAL A 1 88 ? -10.664 -3.803 13.767 1.00 82.12 88 VAL A CA 1
ATOM 653 C C . VAL A 1 88 ? -11.600 -3.216 14.836 1.00 82.12 88 VAL A C 1
ATOM 655 O O . VAL A 1 88 ? -12.815 -3.416 14.753 1.00 82.12 88 VAL A O 1
ATOM 658 N N . PRO A 1 89 ? -11.085 -2.490 15.846 1.00 80.94 89 PRO A N 1
ATOM 659 C CA . PRO A 1 89 ? -11.924 -1.800 16.818 1.00 80.94 89 PRO A CA 1
ATOM 660 C C . PRO A 1 89 ? -12.925 -0.861 16.135 1.00 80.94 89 PRO A C 1
ATOM 662 O O . PRO A 1 89 ? -12.546 -0.076 15.273 1.00 80.94 89 PRO A O 1
ATOM 665 N N . THR A 1 90 ? -14.188 -0.870 16.568 1.00 79.19 90 THR A N 1
ATOM 666 C CA . THR A 1 90 ? -15.288 -0.097 15.947 1.00 79.19 90 THR A CA 1
ATOM 667 C C . THR A 1 90 ? -15.099 1.421 15.978 1.00 79.19 90 THR A C 1
ATOM 669 O O . THR A 1 90 ? -15.821 2.146 15.303 1.00 79.19 90 THR A O 1
ATOM 672 N N . ILE A 1 91 ? -14.168 1.913 16.798 1.00 74.25 91 ILE A N 1
ATOM 673 C CA . ILE A 1 91 ? -13.795 3.330 16.870 1.00 74.25 91 ILE A CA 1
ATOM 674 C C . ILE A 1 91 ? -12.837 3.748 15.742 1.00 74.25 91 ILE A C 1
ATOM 676 O O . ILE A 1 91 ? -12.659 4.940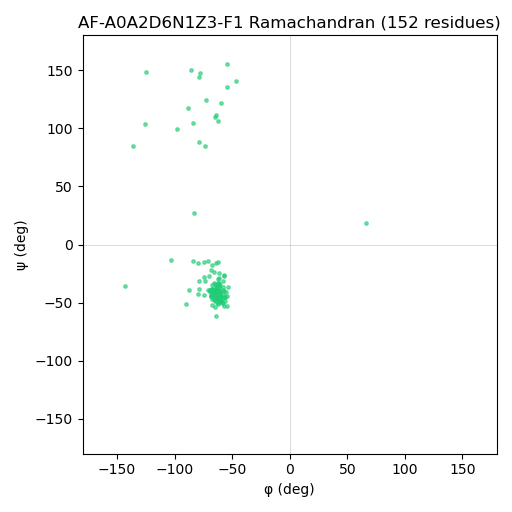 15.492 1.00 74.25 91 ILE A O 1
ATOM 680 N N . LEU A 1 92 ? -12.209 2.783 15.064 1.00 70.69 92 LEU A N 1
ATOM 681 C CA . LEU A 1 92 ? -11.330 3.028 13.928 1.00 70.69 92 LEU A CA 1
ATOM 682 C C . LEU A 1 92 ? -12.136 3.122 12.619 1.00 70.69 92 LEU A C 1
ATOM 684 O O . LEU A 1 92 ? -13.192 2.501 12.500 1.00 70.69 92 LEU A O 1
ATOM 688 N N . PRO A 1 93 ? -11.652 3.906 11.635 1.00 63.28 93 PRO A N 1
ATOM 689 C CA . PRO A 1 93 ? -12.244 3.981 10.295 1.00 63.28 93 PRO A CA 1
ATOM 690 C C . PRO A 1 93 ? -12.370 2.601 9.625 1.00 63.28 93 PRO A C 1
ATOM 692 O O . PRO A 1 93 ? -11.621 1.677 9.944 1.00 63.28 93 PRO A O 1
ATOM 695 N N . GLU A 1 94 ? -13.324 2.508 8.693 1.00 64.94 94 GLU A N 1
ATOM 696 C CA . GLU A 1 94 ? -13.880 1.274 8.122 1.00 64.94 94 GLU A CA 1
ATOM 697 C C . GLU A 1 94 ? -12.862 0.211 7.682 1.00 64.94 94 GLU A C 1
ATOM 699 O O . GLU A 1 94 ? -11.845 0.492 7.046 1.00 64.94 94 GLU A O 1
ATOM 704 N N . MET A 1 95 ? -13.224 -1.048 7.955 1.00 59.53 95 MET A N 1
ATOM 705 C CA . MET A 1 95 ? -12.445 -2.253 7.643 1.00 59.53 95 MET A CA 1
ATOM 706 C C . MET A 1 95 ? -12.108 -2.413 6.155 1.00 59.53 95 MET A C 1
ATOM 708 O O . MET A 1 95 ? -11.074 -3.001 5.839 1.00 59.53 95 MET A O 1
ATOM 712 N N . GLY A 1 96 ? -12.938 -1.860 5.261 1.00 71.69 96 GLY A N 1
ATOM 713 C CA . GLY A 1 96 ? -12.743 -1.948 3.810 1.00 71.69 96 GLY A CA 1
ATOM 714 C C . GLY A 1 96 ? -11.438 -1.308 3.337 1.00 71.69 96 GLY A C 1
ATOM 715 O O . GLY A 1 96 ? -10.850 -1.754 2.363 1.00 71.69 96 GLY A O 1
ATOM 716 N N . MET A 1 97 ? -10.888 -0.348 4.087 1.00 81.69 97 MET A N 1
ATOM 717 C CA . MET A 1 97 ? -9.667 0.342 3.671 1.00 81.69 97 MET A CA 1
ATOM 718 C C . MET A 1 97 ? -8.431 -0.563 3.593 1.00 81.69 97 MET A C 1
ATOM 720 O O . MET A 1 97 ? -7.565 -0.327 2.753 1.00 81.69 97 MET A O 1
ATOM 724 N N . TRP A 1 98 ? -8.302 -1.573 4.464 1.00 83.69 98 TRP A N 1
ATOM 725 C CA . TRP A 1 98 ? -7.156 -2.495 4.406 1.00 83.69 98 TRP A CA 1
ATOM 726 C C . TRP A 1 98 ? -7.310 -3.544 3.318 1.00 83.69 98 TRP A C 1
ATOM 728 O O . TRP A 1 98 ? -6.311 -3.984 2.757 1.00 83.69 98 TRP A O 1
ATOM 738 N N . GLU A 1 99 ? -8.551 -3.928 3.037 1.00 87.44 99 GLU A N 1
ATOM 739 C CA . GLU A 1 99 ? -8.899 -4.789 1.913 1.00 87.44 99 GLU A CA 1
ATOM 740 C C . GLU A 1 99 ? -8.583 -4.083 0.592 1.00 87.44 99 GLU A C 1
ATOM 742 O O . GLU A 1 99 ? -7.734 -4.576 -0.148 1.00 87.44 99 GLU A O 1
ATOM 747 N N . ASP A 1 100 ? -9.098 -2.867 0.387 1.00 87.69 100 ASP A N 1
ATOM 748 C CA . ASP A 1 100 ? -8.796 -2.036 -0.784 1.00 87.69 100 ASP A CA 1
ATOM 749 C C . ASP A 1 100 ? -7.281 -1.839 -0.954 1.00 87.69 100 ASP A C 1
ATOM 751 O O . ASP A 1 100 ? -6.734 -1.986 -2.047 1.00 87.69 100 ASP A O 1
ATOM 755 N N . LEU A 1 101 ? -6.559 -1.553 0.140 1.00 88.12 101 LEU A N 1
ATOM 756 C CA . LEU A 1 101 ? -5.103 -1.402 0.108 1.00 88.12 101 LEU A CA 1
ATOM 757 C C . LEU A 1 101 ? -4.404 -2.696 -0.335 1.00 88.12 101 LEU A C 1
ATOM 759 O O . LEU A 1 101 ? -3.448 -2.639 -1.112 1.00 88.12 101 LEU A O 1
ATOM 763 N N . ALA A 1 102 ? -4.842 -3.853 0.163 1.00 89.06 102 ALA A N 1
ATOM 764 C CA . ALA A 1 102 ? -4.264 -5.148 -0.179 1.00 89.06 102 ALA A CA 1
ATOM 765 C C . ALA A 1 102 ? -4.548 -5.532 -1.637 1.00 89.06 102 ALA A C 1
ATOM 767 O O . ALA A 1 102 ? -3.621 -5.946 -2.340 1.00 89.06 102 ALA A O 1
ATOM 768 N N . GLU A 1 103 ? -5.778 -5.336 -2.110 1.00 91.31 103 GLU A N 1
ATOM 769 C CA . GLU A 1 103 ? -6.181 -5.591 -3.495 1.00 91.31 103 GLU A CA 1
ATOM 770 C C . GLU A 1 103 ? -5.415 -4.702 -4.479 1.00 91.31 103 GLU A C 1
ATOM 772 O O . GLU A 1 103 ? -4.780 -5.194 -5.419 1.00 91.31 103 GLU A O 1
ATOM 777 N N . GLU A 1 104 ? -5.386 -3.395 -4.221 1.00 92.19 104 GLU A N 1
ATOM 778 C CA . GLU A 1 104 ? -4.678 -2.429 -5.056 1.00 92.19 104 GLU A CA 1
ATOM 779 C C . GLU A 1 104 ? -3.162 -2.692 -5.063 1.00 92.19 104 GLU A C 1
ATOM 781 O O . GLU A 1 104 ? -2.507 -2.591 -6.103 1.00 92.19 104 GLU A O 1
ATOM 786 N N . THR A 1 105 ? -2.583 -3.107 -3.932 1.00 91.62 105 THR A N 1
ATOM 787 C CA . THR A 1 105 ? -1.161 -3.483 -3.859 1.00 91.62 105 THR A CA 1
ATOM 788 C C . THR A 1 105 ? -0.864 -4.773 -4.623 1.00 91.62 105 THR A C 1
ATOM 790 O O . THR A 1 105 ? 0.177 -4.885 -5.276 1.00 91.62 105 THR A O 1
ATOM 793 N N . ALA A 1 106 ? -1.760 -5.760 -4.564 1.00 90.19 106 ALA A N 1
ATOM 794 C CA . ALA A 1 106 ? -1.607 -7.007 -5.303 1.00 90.19 106 ALA A CA 1
ATOM 795 C C . ALA A 1 106 ? -1.641 -6.759 -6.817 1.00 90.19 106 ALA A C 1
ATOM 797 O O . ALA A 1 106 ? -0.794 -7.274 -7.551 1.00 90.19 106 ALA A O 1
ATOM 798 N N . ALA A 1 107 ? -2.564 -5.915 -7.274 1.00 90.69 107 ALA A N 1
ATOM 799 C CA . ALA A 1 107 ? -2.673 -5.556 -8.679 1.00 90.69 107 ALA A CA 1
ATOM 800 C C . ALA A 1 107 ? -1.473 -4.726 -9.177 1.00 90.69 107 ALA A C 1
ATOM 802 O O . ALA A 1 107 ? -1.008 -4.945 -10.297 1.00 90.69 107 ALA A O 1
ATOM 803 N N . LEU A 1 108 ? -0.896 -3.858 -8.332 1.00 91.56 108 LEU A N 1
ATOM 804 C CA . LEU A 1 108 ? 0.310 -3.089 -8.664 1.00 91.56 108 LEU A CA 1
ATOM 805 C C . LEU A 1 108 ? 1.477 -3.992 -9.087 1.00 91.56 108 LEU A C 1
ATOM 807 O O . LEU A 1 108 ? 2.179 -3.678 -10.045 1.00 91.56 108 LEU A O 1
ATOM 811 N N . ALA A 1 109 ? 1.682 -5.123 -8.408 1.00 86.31 109 ALA A N 1
ATOM 812 C CA . ALA A 1 109 ? 2.756 -6.051 -8.761 1.00 86.31 109 ALA A CA 1
ATOM 813 C C . ALA A 1 109 ? 2.573 -6.649 -10.169 1.00 86.31 109 ALA A C 1
ATOM 815 O O . ALA A 1 109 ? 3.550 -6.790 -10.906 1.00 86.31 109 ALA A O 1
ATOM 816 N N . GLY A 1 110 ? 1.330 -6.960 -10.553 1.00 86.56 110 GLY A N 1
ATOM 817 C CA . GLY A 1 110 ? 1.001 -7.441 -11.897 1.00 86.56 110 GLY A CA 1
ATOM 818 C C . GLY A 1 110 ? 1.232 -6.376 -12.971 1.00 86.56 110 GLY A C 1
ATOM 819 O O . GLY A 1 110 ? 1.838 -6.661 -14.003 1.00 86.56 110 GLY A O 1
ATOM 820 N N . ASP A 1 111 ? 0.824 -5.134 -12.701 1.00 89.44 111 ASP A N 1
ATOM 821 C CA . ASP A 1 111 ? 1.022 -4.007 -13.619 1.00 89.44 111 ASP A CA 1
ATOM 822 C C . ASP A 1 111 ? 2.519 -3.703 -13.834 1.00 89.44 111 ASP A C 1
ATOM 824 O O . ASP A 1 111 ? 2.947 -3.408 -14.951 1.00 89.44 111 ASP A O 1
ATOM 828 N N . VAL A 1 112 ? 3.345 -3.834 -12.790 1.00 86.25 112 VAL A N 1
ATOM 829 C CA . VAL A 1 112 ? 4.803 -3.646 -12.889 1.00 86.25 112 VAL A CA 1
ATOM 830 C C . VAL A 1 112 ? 5.469 -4.757 -13.691 1.00 86.25 112 VAL A C 1
ATOM 832 O O . VAL A 1 112 ? 6.353 -4.463 -14.492 1.00 86.25 112 VAL A O 1
ATOM 835 N N . ALA A 1 113 ? 5.055 -6.015 -13.510 1.00 85.75 113 ALA A N 1
ATOM 836 C CA . ALA A 1 113 ? 5.581 -7.123 -14.304 1.00 85.75 113 ALA A CA 1
ATOM 837 C C . ALA A 1 113 ? 5.342 -6.885 -15.804 1.00 85.75 113 ALA A C 1
ATOM 839 O O . ALA A 1 113 ? 6.277 -6.969 -16.592 1.00 85.75 113 ALA A O 1
ATOM 840 N N . ARG A 1 114 ? 4.126 -6.461 -16.172 1.00 85.69 114 ARG A N 1
ATOM 841 C CA . ARG A 1 114 ? 3.786 -6.106 -17.558 1.00 85.69 114 ARG A CA 1
ATOM 842 C C . ARG A 1 114 ? 4.611 -4.944 -18.100 1.00 85.69 114 ARG A C 1
ATOM 844 O O . ARG A 1 114 ? 5.020 -4.973 -19.253 1.00 85.69 114 ARG A O 1
ATOM 851 N N . TRP A 1 115 ? 4.857 -3.923 -17.283 1.00 83.75 115 TRP A N 1
ATOM 852 C CA . TRP A 1 115 ? 5.685 -2.789 -17.689 1.00 83.75 115 TRP A CA 1
ATOM 853 C C . TRP A 1 115 ? 7.140 -3.194 -17.965 1.00 83.75 115 TRP A C 1
ATOM 855 O O . TRP A 1 115 ? 7.727 -2.715 -18.931 1.00 83.75 115 TRP A O 1
ATOM 865 N N . ILE A 1 116 ? 7.713 -4.089 -17.153 1.00 80.94 116 ILE A N 1
ATOM 866 C CA . ILE A 1 116 ? 9.077 -4.606 -17.360 1.00 80.94 116 ILE A CA 1
ATOM 867 C C . ILE A 1 116 ? 9.201 -5.361 -18.696 1.00 80.94 116 ILE A C 1
ATOM 869 O O . ILE A 1 116 ? 10.278 -5.343 -19.293 1.00 80.94 116 ILE A O 1
ATOM 873 N N . ASP A 1 117 ? 8.112 -5.970 -19.171 1.00 81.75 117 ASP A N 1
ATOM 874 C CA . ASP A 1 117 ? 8.012 -6.651 -20.470 1.00 81.75 117 ASP A CA 1
ATOM 875 C C . ASP A 1 117 ? 7.712 -5.675 -21.639 1.00 81.75 117 ASP A C 1
ATOM 877 O O . ASP A 1 117 ? 7.119 -6.060 -22.646 1.00 81.75 117 ASP A O 1
ATOM 881 N N . ASP A 1 118 ? 8.120 -4.406 -21.504 1.00 74.88 118 ASP A N 1
ATOM 882 C CA . ASP A 1 118 ? 8.001 -3.314 -22.489 1.00 74.88 118 ASP A CA 1
ATOM 883 C C . ASP A 1 118 ? 6.572 -2.842 -22.829 1.00 74.88 118 ASP A C 1
ATOM 885 O O . ASP A 1 118 ? 6.351 -2.106 -23.797 1.00 74.88 118 ASP A O 1
ATOM 889 N N . ASP A 1 119 ? 5.576 -3.149 -21.992 1.00 77.88 119 ASP A N 1
ATOM 890 C CA . ASP A 1 119 ? 4.242 -2.552 -22.118 1.00 77.88 119 ASP A CA 1
ATOM 891 C C . ASP A 1 119 ? 4.223 -1.128 -21.525 1.00 77.88 119 ASP A C 1
ATOM 893 O O . ASP A 1 119 ? 3.896 -0.902 -20.356 1.00 77.88 119 ASP A O 1
ATOM 897 N N . TRP A 1 120 ? 4.542 -0.115 -22.337 1.00 74.12 120 TRP A N 1
ATOM 898 C CA . TRP A 1 120 ? 4.516 1.288 -21.890 1.00 74.12 120 TRP A CA 1
ATOM 899 C C . TRP A 1 120 ? 3.108 1.783 -21.502 1.00 74.12 120 TRP A C 1
ATOM 901 O O . TRP A 1 120 ? 2.962 2.794 -20.807 1.00 74.12 120 TRP A O 1
ATOM 911 N N . THR A 1 121 ? 2.042 1.073 -21.894 1.00 78.94 121 THR A N 1
ATOM 912 C CA . THR A 1 121 ? 0.686 1.369 -21.405 1.00 78.94 121 THR A CA 1
ATOM 913 C C . THR A 1 121 ? 0.488 0.896 -19.962 1.00 78.94 121 THR A C 1
ATOM 915 O O . THR A 1 121 ? -0.237 1.541 -19.194 1.00 78.94 121 THR A O 1
ATOM 918 N N . ALA A 1 122 ? 1.215 -0.143 -19.541 1.00 82.06 122 ALA A N 1
ATOM 919 C CA . ALA A 1 122 ? 1.251 -0.592 -18.156 1.00 82.06 122 ALA A CA 1
ATOM 920 C C . ALA A 1 122 ? 1.905 0.448 -17.230 1.00 82.06 122 ALA A C 1
ATOM 922 O O . ALA A 1 122 ? 1.411 0.653 -16.125 1.00 82.06 122 ALA A O 1
ATOM 923 N N . TYR A 1 123 ? 2.900 1.220 -17.691 1.00 83.06 123 TYR A N 1
ATOM 924 C CA . TYR A 1 123 ? 3.489 2.319 -16.904 1.00 83.06 123 TYR A CA 1
ATOM 925 C C . TYR A 1 123 ? 2.449 3.358 -16.439 1.00 83.06 123 TYR A C 1
ATOM 927 O O . TYR A 1 123 ? 2.419 3.749 -15.270 1.00 83.06 123 TYR A O 1
ATOM 935 N N . ARG A 1 124 ? 1.537 3.787 -17.326 1.00 84.44 124 ARG A N 1
ATOM 936 C CA . ARG A 1 124 ? 0.458 4.726 -16.953 1.00 84.44 124 ARG A CA 1
ATOM 937 C C . ARG A 1 124 ? -0.488 4.120 -15.918 1.00 84.44 124 ARG A C 1
ATOM 939 O O . ARG A 1 124 ? -0.964 4.826 -15.028 1.00 84.44 124 ARG A O 1
ATOM 946 N N . THR A 1 125 ? -0.738 2.818 -16.024 1.00 89.62 125 THR A N 1
ATOM 947 C CA . THR A 1 125 ? -1.550 2.066 -15.062 1.00 89.62 125 THR A CA 1
ATOM 948 C C . THR A 1 125 ? -0.858 2.004 -13.701 1.00 89.62 125 THR A C 1
ATOM 950 O O . THR A 1 125 ? -1.493 2.335 -12.700 1.00 89.62 125 THR A O 1
ATOM 953 N N . VAL A 1 126 ? 0.449 1.717 -13.672 1.00 88.81 126 VAL A N 1
ATOM 954 C CA . VAL A 1 126 ? 1.291 1.753 -12.464 1.00 88.81 126 VAL A CA 1
ATOM 955 C C . VAL A 1 126 ? 1.224 3.126 -11.794 1.00 88.81 126 VAL A C 1
ATOM 957 O O . VAL A 1 126 ? 0.954 3.202 -10.599 1.00 88.81 126 VAL A O 1
ATOM 960 N N . LEU A 1 127 ? 1.393 4.224 -12.541 1.00 88.19 127 LEU A N 1
ATOM 961 C CA . LEU A 1 127 ? 1.298 5.579 -11.978 1.00 88.19 127 LEU A CA 1
ATOM 962 C C . LEU A 1 127 ? -0.077 5.882 -11.380 1.00 88.19 127 LEU A C 1
ATOM 964 O O . LEU A 1 127 ? -0.172 6.411 -10.272 1.00 88.19 127 LEU A O 1
ATOM 968 N N . ARG A 1 128 ? -1.153 5.556 -12.105 1.00 90.06 128 ARG A N 1
ATOM 969 C CA . ARG A 1 128 ? -2.522 5.766 -11.621 1.00 90.06 128 ARG A CA 1
ATOM 970 C C . ARG A 1 128 ? -2.759 4.998 -10.323 1.00 90.06 128 ARG A C 1
ATOM 972 O O . ARG A 1 128 ? -3.319 5.554 -9.381 1.00 90.06 128 ARG A O 1
ATOM 979 N N . ARG A 1 129 ? -2.310 3.744 -10.273 1.00 91.62 129 ARG A N 1
ATOM 980 C CA . ARG A 1 129 ? -2.468 2.86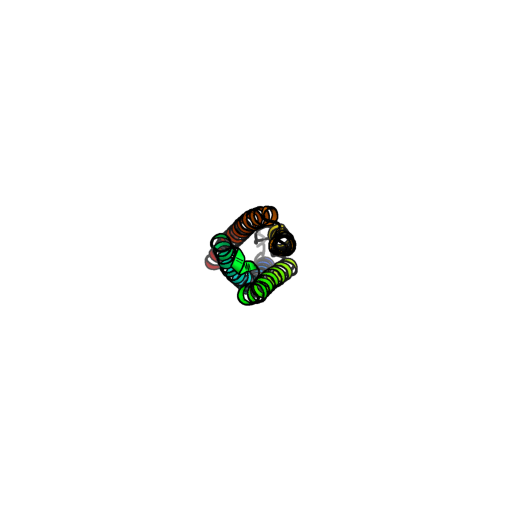8 -9.113 1.00 91.62 129 ARG A CA 1
ATOM 981 C C . ARG A 1 129 ? -1.630 3.347 -7.927 1.00 91.62 129 ARG A C 1
ATOM 983 O O . ARG A 1 129 ? -2.129 3.382 -6.811 1.00 91.62 129 ARG A O 1
ATOM 990 N N . LEU A 1 130 ? -0.413 3.839 -8.166 1.00 90.56 130 LEU A N 1
ATOM 991 C CA . LEU A 1 130 ? 0.393 4.484 -7.126 1.00 90.56 130 LEU A CA 1
ATOM 992 C C . LEU A 1 130 ? -0.283 5.717 -6.528 1.00 90.56 130 LEU A C 1
ATOM 994 O O . LEU A 1 130 ? -0.265 5.879 -5.312 1.00 90.56 130 LEU A O 1
ATOM 998 N N . ASN A 1 131 ? -0.903 6.560 -7.354 1.00 89.94 131 ASN A N 1
ATOM 999 C CA . ASN A 1 131 ? -1.655 7.710 -6.854 1.00 89.94 131 ASN A CA 1
ATOM 1000 C C . ASN A 1 131 ? -2.862 7.265 -6.014 1.00 89.94 131 ASN A C 1
ATOM 1002 O O . ASN A 1 131 ? -3.088 7.820 -4.943 1.00 89.94 131 ASN A O 1
ATOM 1006 N N . CYS A 1 132 ? -3.593 6.234 -6.452 1.00 90.56 132 CYS A N 1
ATOM 1007 C CA . CYS A 1 132 ? -4.697 5.657 -5.680 1.00 90.56 132 CYS A CA 1
ATOM 1008 C C . CYS A 1 132 ? -4.225 5.137 -4.313 1.00 90.56 132 CYS A C 1
ATOM 1010 O O . CYS A 1 132 ? -4.758 5.533 -3.278 1.00 90.56 132 CYS A O 1
ATOM 1012 N N . LEU A 1 133 ? -3.156 4.337 -4.296 1.00 89.62 133 LEU A N 1
ATOM 1013 C CA . LEU A 1 133 ? -2.560 3.808 -3.070 1.00 89.62 133 LEU A CA 1
ATOM 1014 C C . LEU A 1 133 ? -2.048 4.914 -2.141 1.00 89.62 133 LEU A C 1
ATOM 1016 O O . LEU A 1 133 ? -2.168 4.793 -0.922 1.00 89.62 133 LEU A O 1
ATOM 1020 N N . HIS A 1 134 ? -1.504 6.000 -2.694 1.00 89.06 134 HIS A N 1
ATOM 1021 C CA . HIS A 1 134 ? -1.077 7.154 -1.909 1.00 89.06 134 HIS A CA 1
ATOM 1022 C C . HIS A 1 134 ? -2.265 7.848 -1.230 1.00 89.06 134 HIS A C 1
ATOM 1024 O O . HIS A 1 134 ? -2.187 8.179 -0.047 1.00 89.06 134 HIS A O 1
ATOM 1030 N N . GLU A 1 135 ? -3.382 8.026 -1.941 1.00 88.94 135 GLU A N 1
ATOM 1031 C CA . GLU A 1 135 ? -4.604 8.611 -1.378 1.00 88.94 135 GLU A CA 1
ATOM 1032 C C . GLU A 1 135 ? -5.251 7.715 -0.315 1.00 88.94 135 GLU A C 1
ATOM 1034 O O . GLU A 1 135 ? -5.648 8.215 0.744 1.00 88.94 135 GLU A O 1
ATOM 1039 N N . LEU A 1 136 ? -5.293 6.397 -0.537 1.00 86.06 136 LEU A N 1
ATOM 1040 C CA . LEU A 1 136 ? -5.750 5.426 0.464 1.00 86.06 136 LEU A CA 1
ATOM 1041 C C . LEU A 1 136 ? -4.878 5.489 1.723 1.00 86.06 136 LEU A C 1
ATOM 1043 O O . LEU A 1 136 ? -5.390 5.648 2.833 1.00 86.06 136 LEU A O 1
ATOM 1047 N N . GLN A 1 137 ? -3.551 5.463 1.560 1.00 85.44 137 GLN A N 1
ATOM 1048 C CA . GLN A 1 137 ? -2.603 5.562 2.670 1.00 85.44 137 GLN A CA 1
ATOM 1049 C C . GLN A 1 137 ? -2.747 6.890 3.430 1.00 85.44 137 GLN A C 1
ATOM 1051 O O . GLN A 1 137 ? -2.724 6.908 4.666 1.00 85.44 137 GLN A O 1
ATOM 1056 N N . ARG A 1 138 ? -2.898 8.013 2.718 1.00 86.25 138 ARG A N 1
ATOM 1057 C CA . ARG A 1 138 ? -3.089 9.341 3.315 1.00 86.25 138 ARG A CA 1
ATOM 1058 C C . ARG A 1 138 ? -4.376 9.385 4.132 1.00 86.25 138 ARG A C 1
ATOM 1060 O O . ARG A 1 138 ? -4.344 9.806 5.287 1.00 86.25 138 ARG A O 1
ATOM 1067 N N . THR A 1 139 ? -5.474 8.891 3.566 1.00 84.69 139 THR A N 1
ATOM 1068 C CA . THR A 1 139 ? -6.778 8.807 4.236 1.00 84.69 139 THR A CA 1
ATOM 1069 C C . THR A 1 139 ? -6.693 7.946 5.495 1.00 84.69 139 THR A C 1
ATOM 1071 O O . THR A 1 139 ? -7.136 8.382 6.561 1.00 84.69 139 THR A O 1
ATOM 1074 N N . ALA A 1 140 ? -6.029 6.787 5.414 1.00 79.50 140 ALA A N 1
ATOM 1075 C CA . ALA A 1 140 ? -5.818 5.887 6.548 1.00 79.50 140 ALA A CA 1
ATOM 1076 C C . ALA A 1 140 ? -5.027 6.567 7.667 1.00 79.50 140 ALA A C 1
ATOM 1078 O O . ALA A 1 140 ? -5.449 6.590 8.824 1.00 79.50 140 ALA A O 1
ATOM 1079 N N . THR A 1 141 ? -3.918 7.210 7.301 1.00 81.62 141 THR A N 1
ATOM 1080 C CA . THR A 1 141 ? -3.035 7.911 8.239 1.00 81.62 141 THR A CA 1
ATOM 1081 C C . THR A 1 141 ? -3.756 9.079 8.915 1.00 81.62 141 THR A C 1
ATOM 1083 O O . THR A 1 141 ? -3.673 9.235 10.131 1.00 81.62 141 THR A O 1
ATOM 1086 N N . SER A 1 142 ? -4.502 9.896 8.161 1.00 83.12 142 SER A N 1
ATOM 1087 C CA . SER A 1 142 ? -5.278 11.013 8.717 1.00 83.12 142 SER A CA 1
ATOM 1088 C C . SER A 1 142 ? -6.398 10.543 9.642 1.00 83.12 142 SER A C 1
ATOM 1090 O O . SER A 1 142 ? -6.657 11.163 10.674 1.00 83.12 142 SER A O 1
ATOM 1092 N N . ALA A 1 143 ? -7.080 9.452 9.297 1.00 77.88 143 ALA A N 1
ATOM 1093 C CA . ALA A 1 143 ? -8.113 8.894 10.150 1.00 77.88 143 ALA A CA 1
ATOM 1094 C C . ALA A 1 143 ? -7.524 8.346 11.460 1.00 77.88 143 ALA A C 1
ATOM 1096 O O . ALA A 1 143 ? -8.047 8.652 12.527 1.00 77.88 143 ALA A O 1
ATOM 1097 N N . TRP A 1 144 ? -6.378 7.670 11.407 1.00 76.31 144 TRP A N 1
ATOM 1098 C CA . TRP A 1 144 ? -5.665 7.214 12.602 1.00 76.31 144 TRP A CA 1
ATOM 1099 C C . TRP A 1 144 ? -5.117 8.340 13.470 1.00 76.31 144 TRP A C 1
ATOM 1101 O O . TRP A 1 144 ? -5.233 8.272 14.690 1.00 76.31 144 TRP A O 1
ATOM 1111 N N . ALA A 1 145 ? -4.573 9.401 12.872 1.00 79.75 145 ALA A N 1
ATOM 1112 C CA . ALA A 1 145 ? -4.104 10.562 13.624 1.00 79.75 145 ALA A CA 1
ATOM 1113 C C . ALA A 1 145 ? -5.234 11.191 14.459 1.00 79.75 145 ALA A C 1
ATOM 1115 O O . ALA A 1 145 ? -5.004 11.612 15.591 1.00 79.75 145 ALA A O 1
ATOM 1116 N N . ARG A 1 146 ? -6.469 11.201 13.935 1.00 80.62 146 ARG A N 1
ATOM 1117 C CA . ARG A 1 146 ? -7.650 11.664 14.681 1.00 80.62 146 ARG A CA 1
ATOM 1118 C C . ARG A 1 146 ? -7.984 10.756 15.861 1.00 80.62 146 ARG A C 1
ATOM 1120 O O . ARG A 1 146 ? -8.313 11.279 16.920 1.00 80.62 146 ARG A O 1
ATOM 1127 N N . VAL A 1 147 ? -7.871 9.436 15.701 1.00 74.69 147 VAL A N 1
ATOM 1128 C CA . VAL A 1 147 ? -8.114 8.494 16.805 1.00 74.69 147 VAL A CA 1
ATOM 1129 C C . VAL A 1 147 ? -7.043 8.628 17.880 1.00 74.69 147 VAL A C 1
ATOM 1131 O O . VAL A 1 147 ? -7.378 8.788 19.046 1.00 74.69 147 VAL A O 1
ATOM 1134 N N . LEU A 1 148 ? -5.764 8.665 17.502 1.00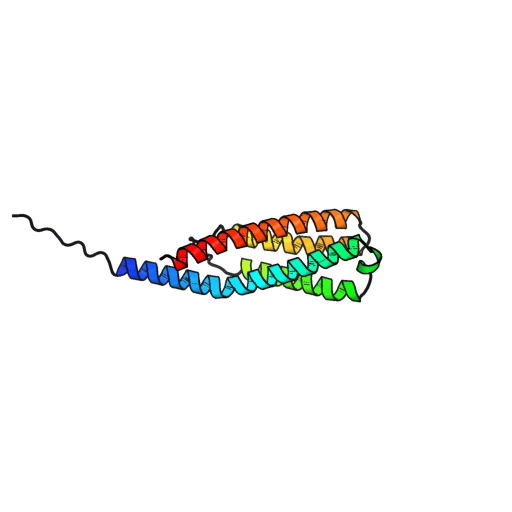 74.19 148 LEU A N 1
ATOM 1135 C CA . LEU A 1 148 ? -4.668 8.861 18.455 1.00 74.19 148 LEU A CA 1
ATOM 1136 C C . LEU A 1 148 ? -4.814 10.177 19.234 1.00 74.19 148 LEU A C 1
ATOM 1138 O O . LEU A 1 148 ? -4.572 10.216 20.437 1.00 74.19 148 LEU A O 1
ATOM 1142 N N . ALA A 1 149 ? -5.254 11.249 18.569 1.00 79.75 149 ALA A N 1
ATOM 1143 C CA . ALA A 1 149 ? -5.516 12.527 19.225 1.00 79.75 149 ALA A CA 1
ATOM 1144 C C . ALA A 1 149 ? -6.749 12.497 20.149 1.00 79.75 149 ALA A C 1
ATOM 1146 O O . ALA A 1 149 ? -6.814 13.285 21.090 1.00 79.75 149 ALA A O 1
ATOM 1147 N N . ALA A 1 150 ? -7.731 11.631 19.879 1.00 74.25 150 ALA A N 1
ATOM 1148 C CA . ALA A 1 150 ? -8.889 11.425 20.746 1.00 74.25 150 ALA A CA 1
ATOM 1149 C C . ALA A 1 150 ? -8.510 10.629 22.004 1.00 74.25 150 ALA A C 1
ATOM 1151 O O . ALA A 1 150 ? -8.867 11.046 23.101 1.00 74.25 150 ALA A O 1
ATOM 1152 N N . GLU A 1 151 ? -7.714 9.566 21.855 1.00 69.38 151 GLU A N 1
ATOM 1153 C CA . GLU A 1 151 ? -7.200 8.752 22.969 1.00 69.38 151 GLU A CA 1
ATOM 1154 C C . GLU A 1 151 ? -6.328 9.569 23.935 1.00 69.38 151 GLU A C 1
ATOM 1156 O O . GLU A 1 151 ? -6.396 9.379 25.139 1.00 69.38 151 GLU A O 1
ATOM 1161 N N . GLN A 1 152 ? -5.540 10.531 23.442 1.00 74.62 152 GLN A N 1
ATOM 1162 C CA . GLN A 1 152 ? -4.717 11.399 24.303 1.00 74.62 152 GLN A CA 1
ATOM 1163 C C . GLN A 1 152 ? -5.520 12.419 25.129 1.00 74.62 152 GLN A C 1
ATOM 1165 O O . GLN A 1 152 ? -4.956 13.061 26.015 1.00 74.62 152 GLN A O 1
ATOM 1170 N N . ARG A 1 153 ? -6.801 12.634 24.804 1.00 69.88 153 ARG A N 1
ATOM 1171 C CA . ARG A 1 153 ? -7.682 13.601 25.483 1.00 69.88 153 ARG A CA 1
ATOM 1172 C C . ARG A 1 153 ? -8.674 12.943 26.446 1.00 69.88 153 ARG A C 1
ATOM 1174 O O . ARG A 1 153 ? -9.331 13.682 27.179 1.00 69.88 153 ARG A O 1
ATOM 1181 N N . ALA A 1 154 ? -8.825 11.622 26.377 1.00 60.09 154 ALA A N 1
ATOM 1182 C CA . ALA A 1 154 ? -9.720 10.821 27.210 1.00 60.09 154 ALA A CA 1
ATOM 1183 C C . ALA A 1 154 ? -9.011 10.370 28.495 1.00 60.09 154 ALA A C 1
ATOM 1185 O O . ALA A 1 154 ? -9.707 10.294 29.532 1.00 60.09 154 ALA A O 1
#

pLDDT: mean 81.6, std 12.41, range [43.81, 94.0]